Protein AF-A0A1F7BKK5-F1 (afdb_monomer_lite)

Foldseek 3Di:
DVVVVVVVVVVVVLLVVCCVPPPVNVVLVVVLVVLVVLVVVFPDDPVLVVLLCCLSVVLNVLVSVLVVLVVVLVVVVPPPPPPDPPVSVVVSVVSNVVSVVSSVVSVVSSVVSSCVRVVVRVVVD

Secondary structure (DSSP, 8-state):
-HHHHHHHHHHHHHHHHHHHH-HHHHHHHHHHHHHHHHHHTS---HHHHHHHHHHHHHHHHHHHHHHHHHHHHHHHHTS---TT-HHHHHHHHHHHHHHHHHHHHHHHHHHHHHHHHHHHHHH--

Radius of gyration: 18.72 Å; chains: 1; bounding box: 49×22×57 Å

Structure (mmCIF, N/CA/C/O backbone):
data_AF-A0A1F7BKK5-F1
#
_entry.id   AF-A0A1F7BKK5-F1
#
loop_
_atom_site.group_PDB
_atom_site.id
_atom_site.type_symbol
_atom_site.label_atom_id
_atom_site.label_alt_id
_atom_site.label_comp_id
_atom_site.label_asym_id
_atom_site.label_entity_id
_atom_site.label_seq_id
_atom_site.pdbx_PDB_ins_code
_atom_site.Cartn_x
_atom_site.Cartn_y
_atom_site.Cartn_z
_atom_site.occupancy
_atom_site.B_iso_or_equiv
_atom_site.auth_seq_id
_atom_site.auth_comp_id
_atom_site.auth_asym_id
_atom_site.auth_atom_id
_atom_site.pdbx_PDB_model_num
ATOM 1 N N . MET A 1 1 ? -22.029 6.440 -18.203 1.00 63.31 1 MET A N 1
ATOM 2 C CA . MET A 1 1 ? -22.122 5.371 -17.182 1.00 63.31 1 MET A CA 1
ATOM 3 C C . MET A 1 1 ? -21.358 4.103 -17.590 1.00 63.31 1 MET A C 1
ATOM 5 O O . MET A 1 1 ? -20.448 3.721 -16.869 1.00 63.31 1 MET A O 1
ATOM 9 N N . VAL A 1 2 ? -21.606 3.527 -18.778 1.00 75.62 2 VAL A N 1
ATOM 10 C CA . VAL A 1 2 ? -20.927 2.302 -19.281 1.00 75.62 2 VAL A CA 1
ATOM 11 C C . VAL A 1 2 ? -19.387 2.379 -19.265 1.00 75.62 2 VAL A C 1
ATOM 13 O O . VAL A 1 2 ? -18.722 1.435 -18.852 1.00 75.62 2 VAL A O 1
ATOM 16 N N . ARG A 1 3 ? -18.799 3.523 -19.645 1.00 77.44 3 ARG A N 1
ATOM 17 C CA . ARG A 1 3 ? -17.335 3.724 -19.661 1.00 77.44 3 ARG A CA 1
ATOM 18 C C . ARG A 1 3 ? -16.687 3.682 -18.266 1.00 77.44 3 ARG A C 1
ATOM 20 O O . ARG A 1 3 ? -15.586 3.164 -18.149 1.00 77.44 3 ARG A O 1
ATOM 27 N N . ILE A 1 4 ? -17.377 4.181 -17.235 1.00 82.19 4 ILE A N 1
ATOM 28 C CA . ILE A 1 4 ? -16.883 4.197 -15.844 1.00 82.19 4 ILE A CA 1
ATOM 29 C C . ILE A 1 4 ? -16.895 2.780 -15.267 1.00 82.19 4 ILE A C 1
ATOM 31 O O . ILE A 1 4 ? -15.915 2.341 -14.676 1.00 82.19 4 ILE A O 1
ATOM 35 N N . LEU A 1 5 ? -17.979 2.033 -15.497 1.00 82.38 5 LEU A N 1
ATOM 36 C CA . LEU A 1 5 ? -18.078 0.637 -15.067 1.00 82.38 5 LEU A CA 1
ATOM 37 C C . LEU A 1 5 ? -16.988 -0.226 -15.717 1.00 82.38 5 LEU A C 1
ATOM 39 O O . LEU A 1 5 ? -16.372 -1.051 -15.049 1.00 82.38 5 LEU A O 1
ATOM 43 N N . LYS A 1 6 ? -16.684 0.024 -16.997 1.00 78.69 6 LYS A N 1
ATOM 44 C CA . LYS A 1 6 ? -15.611 -0.675 -17.712 1.00 78.69 6 LYS A CA 1
ATOM 45 C C . LYS A 1 6 ? -14.219 -0.344 -17.156 1.00 78.69 6 LYS A C 1
ATOM 47 O O . LYS A 1 6 ? -13.423 -1.254 -16.959 1.00 78.69 6 LYS A O 1
ATOM 52 N N . SER A 1 7 ? -13.928 0.927 -16.853 1.00 78.06 7 SER A N 1
ATOM 53 C CA . SER A 1 7 ? -12.648 1.306 -16.232 1.00 78.06 7 SER A CA 1
ATOM 54 C C . SER A 1 7 ? -12.491 0.766 -14.810 1.00 78.06 7 SER A C 1
ATOM 56 O O . SER A 1 7 ? -11.387 0.392 -14.429 1.00 78.06 7 SER A O 1
ATOM 58 N N . LEU A 1 8 ? -13.583 0.683 -14.042 1.00 84.44 8 LEU A N 1
ATOM 59 C CA . LEU A 1 8 ? -13.577 0.049 -12.721 1.00 84.44 8 LEU A CA 1
ATOM 60 C C . LEU A 1 8 ? -13.294 -1.453 -12.820 1.00 84.44 8 LEU A C 1
ATOM 62 O O . LEU A 1 8 ? -12.494 -1.962 -12.042 1.00 84.44 8 LEU A O 1
ATOM 66 N N . GLY A 1 9 ? -13.882 -2.141 -13.805 1.00 85.56 9 GLY A N 1
ATOM 67 C CA . GLY A 1 9 ? -13.581 -3.548 -14.085 1.00 85.56 9 GLY A CA 1
ATOM 68 C C . GLY A 1 9 ? -12.088 -3.782 -14.325 1.00 85.56 9 GLY A C 1
ATOM 69 O O . GLY A 1 9 ? -11.484 -4.606 -13.646 1.00 85.56 9 GLY A O 1
ATOM 70 N N . PHE A 1 10 ? -11.465 -2.982 -15.198 1.00 84.44 10 PHE A N 1
ATOM 71 C CA . PHE A 1 10 ? -10.023 -3.078 -15.456 1.00 84.44 10 PHE A CA 1
ATOM 72 C C . PHE A 1 10 ? -9.163 -2.790 -14.218 1.00 84.44 10 PHE A C 1
ATOM 74 O O . PHE A 1 10 ? -8.167 -3.473 -13.988 1.00 84.44 10 PHE A O 1
ATOM 81 N N . ALA A 1 11 ? -9.541 -1.805 -13.399 1.00 84.44 11 ALA A N 1
ATOM 82 C CA . ALA A 1 11 ? -8.820 -1.498 -12.165 1.00 84.44 11 ALA A CA 1
ATOM 83 C C . ALA A 1 11 ? -8.909 -2.647 -11.143 1.00 84.44 11 ALA A C 1
ATOM 85 O O . ALA A 1 11 ? -7.907 -2.998 -10.522 1.00 84.44 11 ALA A O 1
ATOM 86 N N . LEU A 1 12 ? -10.087 -3.265 -10.999 1.00 86.56 12 LEU A N 1
ATOM 87 C CA . LEU A 1 12 ? -10.295 -4.414 -10.114 1.00 86.56 12 LEU A CA 1
ATOM 88 C C . LEU A 1 12 ? -9.535 -5.652 -10.594 1.00 86.56 12 LEU A C 1
ATOM 90 O O . LEU A 1 12 ? -8.905 -6.331 -9.786 1.00 86.56 12 LEU A O 1
ATOM 94 N N . GLU A 1 13 ? -9.546 -5.930 -11.898 1.00 89.06 13 GLU A N 1
ATOM 95 C CA . GLU A 1 13 ? -8.734 -7.000 -12.484 1.00 89.06 13 GLU A CA 1
ATOM 96 C C . GLU A 1 13 ? -7.241 -6.773 -12.220 1.00 89.06 13 GLU A C 1
ATOM 98 O O . GLU A 1 13 ? -6.548 -7.699 -11.795 1.00 89.06 13 GLU A O 1
ATOM 103 N N . GLY A 1 14 ? -6.758 -5.537 -12.391 1.00 86.19 14 GLY A N 1
ATOM 104 C CA . GLY A 1 14 ? -5.382 -5.152 -12.080 1.00 86.19 14 GLY A CA 1
ATOM 105 C C . GLY A 1 14 ? -5.021 -5.358 -10.606 1.00 86.19 14 GLY A C 1
ATOM 106 O O . GLY A 1 14 ? -3.982 -5.950 -10.306 1.00 86.19 14 GLY A O 1
ATOM 107 N N . LEU A 1 15 ? -5.898 -4.944 -9.687 1.00 88.19 15 LEU A N 1
ATOM 108 C CA . LEU A 1 15 ? -5.715 -5.140 -8.246 1.00 88.19 15 LEU A CA 1
ATOM 109 C C . LEU A 1 15 ? -5.660 -6.629 -7.884 1.00 88.19 15 LEU A C 1
ATOM 111 O O . LEU A 1 15 ? -4.729 -7.071 -7.214 1.00 88.19 15 LEU A O 1
ATOM 115 N N . LEU A 1 16 ? -6.624 -7.421 -8.359 1.00 88.25 16 LEU A N 1
ATOM 116 C CA . LEU A 1 16 ? -6.671 -8.863 -8.105 1.00 88.25 16 LEU A CA 1
ATOM 117 C C . LEU A 1 16 ? -5.453 -9.581 -8.690 1.00 88.25 16 LEU A C 1
ATOM 119 O O . LEU A 1 16 ? -4.930 -10.511 -8.076 1.00 88.25 16 LEU A O 1
ATOM 123 N N . HIS A 1 17 ? -4.989 -9.161 -9.867 1.00 88.44 17 HIS A N 1
ATOM 124 C CA . HIS A 1 17 ? -3.782 -9.698 -10.481 1.00 88.44 17 HIS A CA 1
ATOM 125 C C . HIS A 1 17 ? -2.535 -9.401 -9.642 1.00 88.44 17 HIS A C 1
ATOM 127 O O . HIS A 1 17 ? -1.742 -10.310 -9.395 1.00 88.44 17 HIS A O 1
ATOM 133 N N . ALA A 1 18 ? -2.378 -8.159 -9.176 1.00 88.00 18 ALA A N 1
ATOM 134 C CA . ALA A 1 18 ? -1.265 -7.768 -8.319 1.00 88.00 18 ALA A CA 1
ATOM 135 C C . ALA A 1 18 ? -1.288 -8.531 -6.988 1.00 88.00 18 ALA A C 1
ATOM 137 O O . ALA A 1 18 ? -0.287 -9.141 -6.629 1.00 88.00 18 ALA A O 1
ATOM 138 N N . ILE A 1 19 ? -2.443 -8.615 -6.318 1.00 87.50 19 ILE A N 1
ATOM 139 C CA . ILE A 1 19 ? -2.585 -9.390 -5.075 1.00 87.50 19 ILE A CA 1
ATOM 140 C C . ILE A 1 19 ? -2.234 -10.864 -5.311 1.00 87.50 19 ILE A C 1
ATOM 142 O O . ILE A 1 19 ? -1.613 -11.489 -4.468 1.00 87.50 19 ILE A O 1
ATOM 146 N N . LYS A 1 20 ? -2.571 -11.465 -6.454 1.00 88.00 20 LYS A N 1
ATOM 147 C CA . LYS A 1 20 ? -2.240 -12.879 -6.712 1.00 88.00 20 LYS A CA 1
ATOM 148 C C . LYS A 1 20 ? -0.760 -13.142 -6.994 1.00 88.00 20 LYS A C 1
ATOM 150 O O . LYS A 1 20 ? -0.333 -14.284 -6.845 1.00 88.00 20 LYS A O 1
ATOM 155 N N . ARG A 1 21 ? 0.009 -12.136 -7.413 1.00 89.19 21 ARG A N 1
ATOM 156 C CA . ARG A 1 21 ? 1.414 -12.308 -7.818 1.00 89.19 21 ARG A CA 1
ATOM 157 C C . ARG A 1 21 ? 2.419 -11.761 -6.816 1.00 89.19 21 ARG A C 1
ATOM 159 O O . ARG A 1 21 ? 3.476 -12.359 -6.656 1.00 89.19 21 ARG A O 1
ATOM 166 N N . GLU A 1 22 ? 2.087 -10.671 -6.138 1.00 92.50 22 GLU A N 1
ATOM 167 C CA . GLU A 1 22 ? 3.037 -9.946 -5.302 1.00 92.50 22 GLU A CA 1
ATOM 168 C C . GLU A 1 22 ? 2.951 -10.401 -3.847 1.00 92.50 22 GLU A C 1
ATOM 170 O O . GLU A 1 22 ? 1.984 -10.118 -3.135 1.00 92.50 22 GLU A O 1
ATOM 175 N N . ARG A 1 23 ? 3.989 -11.107 -3.385 1.00 89.31 23 ARG A N 1
ATOM 176 C CA . ARG A 1 23 ? 4.045 -11.683 -2.031 1.00 89.31 23 ARG A CA 1
ATOM 177 C C . ARG A 1 23 ? 3.893 -10.625 -0.935 1.00 89.31 23 ARG A C 1
ATOM 179 O O . ARG A 1 23 ? 3.196 -10.868 0.047 1.00 89.31 23 ARG A O 1
ATOM 186 N N . ASN A 1 24 ? 4.527 -9.466 -1.090 1.00 89.88 24 ASN A N 1
ATOM 187 C CA . ASN A 1 24 ? 4.439 -8.376 -0.117 1.00 89.88 24 ASN A CA 1
ATOM 188 C C . ASN A 1 24 ? 2.998 -7.864 0.016 1.00 89.88 24 ASN A C 1
ATOM 190 O O . ASN A 1 24 ? 2.484 -7.735 1.128 1.00 89.88 24 ASN A O 1
ATOM 194 N N . LEU A 1 25 ? 2.312 -7.674 -1.116 1.00 92.75 25 LEU A N 1
ATOM 195 C CA . LEU A 1 25 ? 0.918 -7.242 -1.142 1.00 92.75 25 LEU A CA 1
ATOM 196 C C . LEU A 1 25 ? -0.025 -8.299 -0.543 1.00 92.75 25 LEU A C 1
ATOM 198 O O . LEU A 1 25 ? -0.963 -7.940 0.168 1.00 92.75 25 LEU A O 1
ATOM 202 N N . GLN A 1 26 ? 0.235 -9.593 -0.766 1.00 94.12 26 GLN A N 1
ATOM 203 C CA . GLN A 1 26 ? -0.504 -10.696 -0.129 1.00 94.12 26 GLN A CA 1
ATOM 204 C C . GLN A 1 26 ? -0.372 -10.670 1.388 1.00 94.12 26 GLN A C 1
ATOM 206 O O . GLN A 1 26 ? -1.380 -10.669 2.094 1.00 94.12 26 GLN A O 1
ATOM 211 N N . LEU A 1 27 ? 0.869 -10.646 1.881 1.00 94.56 27 LEU A N 1
ATOM 212 C CA . LEU A 1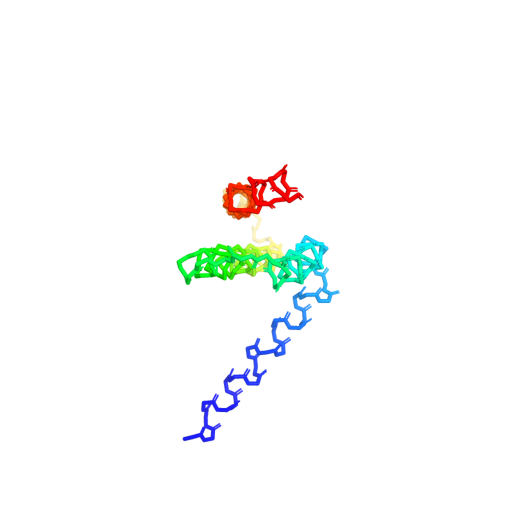 27 ? 1.160 -10.663 3.312 1.00 94.56 27 LEU A CA 1
ATOM 213 C C . LEU A 1 27 ? 0.525 -9.462 4.006 1.00 94.56 27 LEU A C 1
ATOM 215 O O . LEU A 1 27 ? -0.139 -9.628 5.030 1.00 94.56 27 LEU A O 1
ATOM 219 N N . PHE A 1 28 ? 0.663 -8.273 3.415 1.00 95.44 28 PHE A N 1
ATOM 220 C CA . PHE A 1 28 ? 0.032 -7.085 3.961 1.00 95.44 28 PHE A CA 1
ATOM 221 C C . PHE A 1 28 ? -1.488 -7.178 3.923 1.00 95.44 28 PHE A C 1
ATOM 223 O O . PHE A 1 28 ? -2.121 -6.899 4.928 1.00 95.44 28 PHE A O 1
ATOM 230 N N . THR A 1 29 ? -2.091 -7.605 2.810 1.00 95.25 29 THR A N 1
ATOM 231 C CA . THR A 1 29 ? -3.556 -7.695 2.689 1.00 95.25 29 THR A CA 1
ATOM 232 C C . THR A 1 29 ? -4.140 -8.656 3.725 1.00 95.25 29 THR A C 1
ATOM 234 O O . THR A 1 29 ? -5.128 -8.323 4.375 1.00 95.25 29 THR A O 1
ATOM 237 N N . VAL A 1 30 ? -3.519 -9.821 3.937 1.00 96.44 30 VAL A N 1
ATOM 238 C CA . VAL A 1 30 ? -3.948 -10.780 4.969 1.00 96.44 30 VAL A CA 1
ATOM 239 C C . VAL A 1 30 ? -3.829 -10.169 6.368 1.00 96.44 30 VAL A C 1
ATOM 241 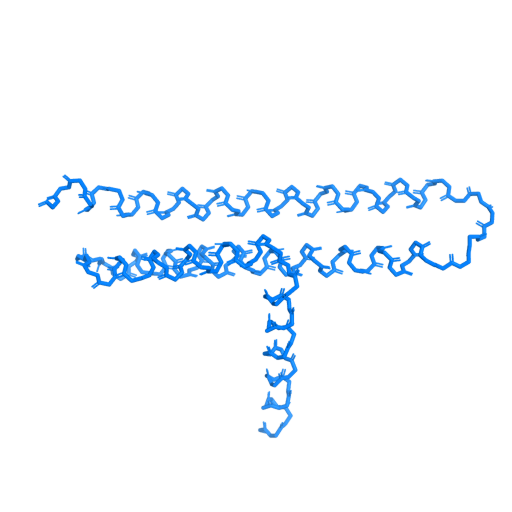O O . VAL A 1 30 ? -4.789 -10.215 7.139 1.00 96.44 30 VAL A O 1
ATOM 244 N N . GLY A 1 31 ? -2.685 -9.556 6.689 1.00 96.44 31 GLY A N 1
ATOM 245 C CA . GLY A 1 31 ? -2.480 -8.894 7.980 1.00 96.44 31 GLY A CA 1
ATOM 246 C C . GLY A 1 31 ? -3.439 -7.722 8.203 1.00 96.44 31 GLY A C 1
ATOM 247 O O . GLY A 1 31 ? -3.998 -7.566 9.284 1.00 96.44 31 GLY A O 1
ATOM 248 N N . TYR A 1 32 ? -3.694 -6.940 7.160 1.00 97.19 32 TYR A N 1
ATOM 249 C CA . TYR A 1 32 ? -4.587 -5.792 7.187 1.00 97.19 32 TYR A CA 1
ATOM 250 C C . TYR A 1 32 ? -6.050 -6.205 7.382 1.00 97.19 32 TYR A C 1
ATOM 252 O O . TYR A 1 32 ? -6.758 -5.598 8.181 1.00 97.19 32 TYR A O 1
ATOM 260 N N . VAL A 1 33 ? -6.499 -7.288 6.739 1.00 97.44 33 VAL A N 1
ATOM 261 C CA . VAL A 1 33 ? -7.826 -7.868 7.002 1.00 97.44 33 VAL A CA 1
ATOM 262 C C . VAL A 1 33 ? -7.939 -8.333 8.455 1.00 97.44 33 VAL A C 1
ATOM 264 O O . VAL A 1 33 ? -8.939 -8.036 9.105 1.00 97.44 33 VAL A O 1
ATOM 267 N N . ALA A 1 34 ? -6.915 -8.997 9.001 1.00 97.38 34 ALA A N 1
ATOM 268 C CA . ALA A 1 34 ? -6.907 -9.387 10.412 1.00 97.38 34 ALA A CA 1
ATOM 269 C C . ALA A 1 34 ? -6.991 -8.166 11.346 1.00 97.38 34 ALA A C 1
ATOM 271 O O . ALA A 1 34 ? -7.767 -8.171 12.301 1.00 97.38 34 ALA A O 1
ATOM 272 N N . VAL A 1 35 ? -6.260 -7.092 11.031 1.00 97.19 35 VAL A N 1
ATOM 273 C CA . VAL A 1 35 ? -6.333 -5.809 11.741 1.00 97.19 35 VAL A CA 1
ATOM 274 C C . VAL A 1 35 ? -7.748 -5.227 11.715 1.00 97.19 35 VAL A C 1
ATOM 276 O O . VAL A 1 35 ? -8.246 -4.827 12.764 1.00 97.19 35 VAL A O 1
ATOM 279 N N . LEU A 1 36 ? -8.425 -5.217 10.563 1.00 97.81 36 LEU A N 1
ATOM 280 C CA . LEU A 1 36 ? -9.799 -4.714 10.450 1.00 97.81 36 LEU A CA 1
ATOM 281 C C . LEU A 1 36 ? -10.795 -5.542 11.276 1.00 97.81 36 LEU A C 1
ATOM 283 O O . LEU A 1 36 ? -11.692 -4.976 11.900 1.00 97.81 36 LEU A O 1
ATOM 287 N N . LEU A 1 37 ? -10.623 -6.866 11.323 1.00 97.56 37 LEU A N 1
ATOM 288 C CA . LEU A 1 37 ? -11.447 -7.744 12.158 1.00 97.56 37 LEU A CA 1
ATOM 289 C C . LEU A 1 37 ? -11.242 -7.459 13.652 1.00 97.56 37 LEU A C 1
ATOM 291 O O . LEU A 1 37 ? -12.216 -7.357 14.392 1.00 97.56 37 LEU A O 1
ATOM 295 N N . ILE A 1 38 ? -9.993 -7.272 14.091 1.00 95.75 38 ILE A N 1
ATOM 296 C CA . ILE A 1 38 ? -9.673 -6.907 15.480 1.00 95.75 38 ILE A CA 1
ATOM 297 C C . ILE A 1 38 ? -10.233 -5.519 15.818 1.00 95.75 38 ILE A C 1
ATOM 299 O O . ILE A 1 38 ? -10.857 -5.342 16.864 1.00 95.75 38 ILE A O 1
ATOM 303 N N . ALA A 1 39 ? -10.052 -4.546 14.923 1.00 96.06 39 ALA A N 1
ATOM 304 C CA . ALA A 1 39 ? -10.566 -3.186 15.052 1.00 96.06 39 ALA A CA 1
ATOM 305 C C . ALA A 1 39 ? -12.091 -3.163 15.239 1.00 96.06 39 ALA A C 1
ATOM 307 O O . ALA A 1 39 ? -12.591 -2.436 16.093 1.00 96.06 39 ALA A O 1
ATOM 308 N N . ALA A 1 40 ? -12.824 -4.018 14.517 1.00 95.75 40 ALA A N 1
ATOM 309 C CA . ALA A 1 40 ? -14.278 -4.145 14.636 1.00 95.75 40 ALA A CA 1
ATOM 310 C C . ALA A 1 40 ? -14.745 -4.640 16.018 1.00 95.75 40 ALA A C 1
ATOM 312 O O . ALA A 1 40 ? -15.890 -4.410 16.399 1.00 95.75 40 ALA A O 1
ATOM 313 N N . MET A 1 41 ? -13.869 -5.298 16.783 1.00 95.38 41 MET A N 1
ATOM 314 C CA . MET A 1 41 ? -14.155 -5.763 18.143 1.00 95.38 41 MET A CA 1
ATOM 315 C C . MET A 1 41 ? -13.790 -4.732 19.223 1.00 95.38 41 MET A C 1
ATOM 317 O O . MET A 1 41 ? -13.978 -5.008 20.412 1.00 95.38 41 MET A O 1
ATOM 321 N N . LEU A 1 42 ? -13.208 -3.586 18.857 1.00 94.31 42 LEU A N 1
ATOM 322 C CA . LEU A 1 42 ? -12.737 -2.554 19.781 1.00 94.31 42 LEU A CA 1
ATOM 323 C C . LEU A 1 42 ? -13.619 -1.299 19.709 1.00 94.31 42 LEU A C 1
ATOM 325 O O . LEU A 1 42 ? -14.153 -0.980 18.647 1.00 94.31 42 LEU A O 1
ATOM 329 N N . PRO A 1 43 ? -13.756 -0.548 20.818 1.00 94.75 43 PRO A N 1
ATOM 330 C CA . PRO A 1 43 ? -14.440 0.739 20.809 1.00 94.75 43 PRO A CA 1
ATOM 331 C C . PRO A 1 43 ? -13.541 1.792 20.142 1.00 94.75 43 PRO A C 1
ATOM 333 O O . PRO A 1 43 ? -12.788 2.506 20.811 1.00 94.75 43 PRO A O 1
ATOM 336 N N . LEU A 1 44 ? -13.562 1.833 18.809 1.00 96.44 44 LEU A N 1
ATOM 337 C CA . LEU A 1 44 ? -12.842 2.822 18.009 1.00 96.44 44 LEU A CA 1
ATOM 338 C C . LEU A 1 44 ? -13.708 4.051 17.727 1.00 96.44 44 LEU A C 1
ATOM 340 O O . LEU A 1 44 ? -14.881 3.935 17.371 1.00 96.44 44 LEU A O 1
ATOM 344 N N . GLU A 1 45 ? -13.101 5.226 17.825 1.00 97.38 45 GLU A N 1
ATOM 345 C CA . GLU A 1 45 ? -13.669 6.476 17.340 1.00 97.38 45 GLU A CA 1
ATOM 346 C C . GLU A 1 45 ? -13.587 6.553 15.809 1.00 97.38 45 GLU A C 1
ATOM 348 O O . GLU A 1 45 ? -12.805 5.862 15.150 1.00 97.38 45 GLU A O 1
ATOM 353 N N . LEU A 1 46 ? -14.394 7.430 15.208 1.00 97.62 46 LEU A N 1
ATOM 354 C CA . LEU A 1 46 ? -14.466 7.556 13.751 1.00 97.62 46 LEU A CA 1
ATOM 355 C C . LEU A 1 46 ? -13.110 7.917 13.118 1.00 97.62 46 LEU A C 1
ATOM 357 O O . LEU A 1 46 ? -12.770 7.401 12.055 1.00 97.62 46 LEU A O 1
ATOM 361 N N . TRP A 1 47 ? -12.321 8.781 13.762 1.00 97.69 47 TRP A N 1
ATOM 362 C CA . TRP A 1 47 ? -11.014 9.182 13.232 1.00 97.69 47 TRP A CA 1
ATOM 363 C C . TRP A 1 47 ? -9.996 8.034 13.259 1.00 97.69 47 TRP A C 1
ATOM 365 O O . TRP A 1 47 ? -9.133 7.974 12.385 1.00 97.69 47 TRP A O 1
ATOM 375 N N . GLU A 1 48 ? -10.126 7.093 14.197 1.00 97.94 48 GLU A N 1
ATOM 376 C CA . GLU A 1 48 ? -9.276 5.901 14.288 1.00 97.94 48 GLU A CA 1
ATOM 377 C C . GLU A 1 48 ? -9.555 4.954 13.119 1.00 97.94 48 GLU A C 1
ATOM 379 O O . GLU A 1 48 ? -8.629 4.480 12.460 1.00 97.94 48 GLU A O 1
ATOM 384 N N . TRP A 1 49 ? -10.834 4.758 12.784 1.00 98.06 49 TRP A N 1
ATOM 385 C CA . TRP A 1 49 ? -11.233 4.030 11.579 1.00 98.06 49 TRP A CA 1
ATOM 386 C C . TRP A 1 49 ? -10.693 4.677 10.308 1.00 98.06 49 TRP A C 1
ATOM 388 O O . TRP A 1 49 ? -10.121 3.990 9.463 1.00 98.06 49 TRP A O 1
ATOM 398 N N . ILE A 1 50 ? -10.843 5.997 10.178 1.00 98.31 50 ILE A N 1
ATOM 399 C CA . ILE A 1 50 ? -10.328 6.742 9.025 1.00 98.31 50 ILE A CA 1
ATOM 400 C C . ILE A 1 50 ? -8.810 6.567 8.919 1.00 98.31 50 ILE A C 1
ATOM 402 O O . ILE A 1 50 ? -8.310 6.286 7.833 1.00 98.31 50 ILE A O 1
ATOM 406 N N . ALA A 1 51 ? -8.076 6.670 10.028 1.00 98.19 51 ALA A N 1
ATOM 407 C CA . ALA A 1 51 ? -6.627 6.510 10.041 1.00 98.19 51 ALA A CA 1
ATOM 408 C C . ALA A 1 51 ? -6.183 5.094 9.631 1.00 98.19 51 ALA A C 1
ATOM 410 O O . ALA A 1 51 ? -5.262 4.960 8.823 1.00 98.19 51 ALA A O 1
ATOM 411 N N . ILE A 1 52 ? -6.856 4.038 10.108 1.00 98.06 52 ILE A N 1
ATOM 412 C CA . ILE A 1 52 ? -6.590 2.651 9.684 1.00 98.06 52 ILE A CA 1
ATOM 413 C C . ILE A 1 52 ? -6.862 2.489 8.182 1.00 98.06 52 ILE A C 1
ATOM 415 O O . ILE A 1 52 ? -6.009 1.980 7.455 1.00 98.06 52 ILE A O 1
ATOM 419 N N . LEU A 1 53 ? -8.015 2.973 7.707 1.00 98.00 53 LEU A N 1
ATOM 420 C CA . LEU A 1 53 ? -8.425 2.852 6.307 1.00 98.00 53 LEU A CA 1
ATOM 421 C C . LEU A 1 53 ? -7.491 3.594 5.350 1.00 98.00 53 LEU A C 1
ATOM 423 O O . LEU A 1 53 ? -7.074 3.040 4.332 1.00 98.00 53 LEU A O 1
ATOM 427 N N . VAL A 1 54 ? -7.146 4.837 5.683 1.00 98.19 54 VAL A N 1
ATOM 428 C CA . VAL A 1 54 ? -6.268 5.677 4.865 1.00 98.19 54 VAL A CA 1
ATOM 429 C C . VAL A 1 54 ? -4.848 5.129 4.864 1.00 98.19 54 VAL A C 1
ATOM 431 O O . VAL A 1 54 ? -4.255 5.028 3.796 1.00 98.19 54 VAL A O 1
ATOM 434 N N . SER A 1 55 ? -4.304 4.736 6.019 1.00 97.88 55 SER A N 1
ATOM 435 C CA . SER A 1 55 ? -2.932 4.216 6.093 1.00 97.88 55 SER A CA 1
ATOM 436 C C . SER A 1 55 ? -2.771 2.887 5.346 1.00 97.88 55 SER A C 1
ATOM 438 O O . SER A 1 55 ? -1.847 2.746 4.544 1.00 97.88 55 SER A O 1
ATOM 440 N N . GLY A 1 56 ? -3.703 1.944 5.521 1.00 97.50 56 GLY A N 1
ATOM 441 C CA . GLY A 1 56 ? -3.692 0.675 4.794 1.00 97.50 56 GLY A CA 1
ATOM 442 C C . GLY A 1 56 ? -3.932 0.844 3.293 1.00 97.50 56 GLY A C 1
ATOM 443 O O . 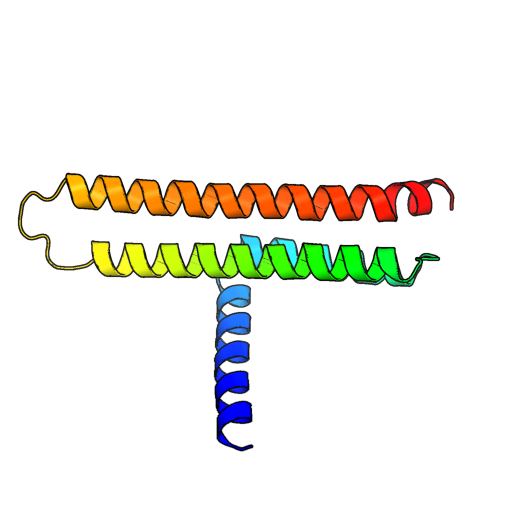GLY A 1 56 ? -3.213 0.264 2.478 1.00 97.50 56 GLY A O 1
ATOM 444 N N . GLY A 1 57 ? -4.902 1.681 2.911 1.00 96.25 57 GLY A N 1
ATOM 445 C CA . GLY A 1 57 ? -5.184 1.999 1.510 1.00 96.25 57 GLY A CA 1
ATOM 446 C C . GLY A 1 57 ? -4.014 2.695 0.810 1.00 96.25 57 GLY A C 1
ATOM 447 O O . GLY A 1 57 ? -3.661 2.324 -0.310 1.00 96.25 57 GLY A O 1
ATOM 448 N N . ALA A 1 58 ? -3.376 3.658 1.479 1.00 97.12 58 ALA A N 1
ATOM 449 C CA . ALA A 1 58 ? -2.210 4.361 0.957 1.00 97.12 58 ALA A CA 1
ATOM 450 C C . ALA A 1 58 ? -1.023 3.415 0.759 1.00 97.12 58 ALA A C 1
ATOM 452 O O . ALA A 1 58 ? -0.413 3.441 -0.307 1.00 97.12 58 ALA A O 1
ATOM 453 N N . PHE A 1 59 ? -0.723 2.539 1.725 1.00 97.25 59 PHE A N 1
ATOM 454 C CA . PHE A 1 59 ? 0.352 1.563 1.551 1.00 97.25 59 PHE A CA 1
ATOM 455 C C . PHE A 1 59 ? 0.080 0.605 0.383 1.00 97.25 59 PHE A C 1
ATOM 457 O O . PHE A 1 59 ? 0.961 0.410 -0.449 1.00 97.25 59 PHE A O 1
ATOM 464 N N . MET A 1 60 ? -1.142 0.074 0.251 1.00 95.69 60 MET A N 1
ATOM 465 C CA . MET A 1 60 ? -1.491 -0.768 -0.902 1.00 95.69 60 MET A CA 1
ATOM 466 C C . MET A 1 60 ? -1.303 -0.029 -2.233 1.00 95.69 60 MET A C 1
ATOM 468 O O . MET A 1 60 ? -0.813 -0.619 -3.192 1.00 95.69 60 MET A O 1
ATOM 472 N N . ALA A 1 61 ? -1.645 1.261 -2.303 1.00 95.88 61 ALA A N 1
ATOM 473 C CA . ALA A 1 61 ? -1.394 2.068 -3.495 1.00 95.88 61 ALA A CA 1
ATOM 474 C C . ALA A 1 61 ? 0.110 2.224 -3.783 1.00 95.88 61 ALA A C 1
ATOM 476 O O . ALA A 1 61 ? 0.523 2.066 -4.930 1.00 95.88 61 ALA A O 1
ATOM 477 N N . VAL A 1 62 ? 0.930 2.487 -2.760 1.00 96.38 62 VAL A N 1
ATOM 478 C CA . VAL A 1 62 ? 2.394 2.573 -2.898 1.00 96.38 62 VAL A CA 1
ATOM 479 C C . VAL A 1 62 ? 2.982 1.247 -3.381 1.00 96.38 62 VAL A C 1
ATOM 481 O O . VAL A 1 62 ? 3.797 1.252 -4.299 1.00 96.38 62 VAL A O 1
ATOM 484 N N . GLU A 1 63 ? 2.537 0.116 -2.835 1.00 95.56 63 GLU A N 1
ATOM 485 C CA . GLU A 1 63 ? 2.995 -1.211 -3.258 1.00 95.56 63 GLU A CA 1
ATOM 486 C C . GLU A 1 63 ? 2.616 -1.495 -4.722 1.00 95.56 63 GLU A C 1
ATOM 488 O O . GLU A 1 63 ? 3.447 -1.951 -5.503 1.00 95.56 63 GLU A O 1
ATOM 493 N N . LEU A 1 64 ? 1.395 -1.139 -5.143 1.00 94.94 64 LEU A N 1
ATOM 494 C CA . LEU A 1 64 ? 0.974 -1.247 -6.546 1.00 94.94 64 LEU A CA 1
ATOM 495 C C . LEU A 1 64 ? 1.821 -0.371 -7.477 1.00 94.94 64 LEU A C 1
ATOM 497 O O . LEU A 1 64 ? 2.151 -0.802 -8.584 1.00 94.94 64 LEU A O 1
ATOM 501 N N . PHE A 1 65 ? 2.186 0.841 -7.045 1.00 95.31 65 PHE A N 1
ATOM 502 C CA . PHE A 1 65 ? 3.106 1.697 -7.794 1.00 95.31 65 PHE A CA 1
ATOM 503 C C . PHE A 1 65 ? 4.513 1.105 -7.862 1.00 95.31 65 PHE A C 1
ATOM 505 O O . PHE A 1 65 ? 5.110 1.137 -8.938 1.00 95.31 65 PHE A O 1
ATOM 512 N N . ASN A 1 66 ? 5.019 0.527 -6.768 1.00 95.81 66 ASN A N 1
ATOM 513 C CA . ASN A 1 66 ? 6.305 -0.166 -6.763 1.00 95.81 66 ASN A CA 1
ATOM 514 C C . ASN A 1 66 ? 6.314 -1.292 -7.804 1.00 95.81 66 ASN A C 1
ATOM 516 O O . ASN A 1 66 ? 7.151 -1.295 -8.704 1.00 95.81 66 ASN A O 1
ATOM 520 N N . THR A 1 67 ? 5.308 -2.166 -7.783 1.00 94.25 67 THR A N 1
ATOM 521 C CA . THR A 1 67 ? 5.191 -3.252 -8.760 1.00 94.25 67 THR A CA 1
ATOM 522 C C . THR A 1 67 ? 5.027 -2.744 -10.199 1.00 94.25 67 THR A C 1
ATOM 524 O O . THR A 1 67 ? 5.550 -3.336 -11.144 1.00 94.25 67 THR A O 1
ATOM 527 N N . ALA A 1 68 ? 4.286 -1.653 -10.412 1.00 94.12 68 ALA A N 1
ATOM 528 C CA . ALA A 1 68 ? 4.147 -1.060 -11.740 1.00 94.12 68 ALA A CA 1
ATOM 529 C C . ALA A 1 68 ? 5.493 -0.539 -12.275 1.00 94.12 68 ALA A C 1
ATOM 531 O O . ALA A 1 68 ? 5.805 -0.755 -13.448 1.00 94.12 68 ALA A O 1
ATOM 532 N N . LEU A 1 69 ? 6.299 0.101 -11.421 1.00 95.25 69 LEU A N 1
ATOM 533 C CA . LEU A 1 69 ? 7.639 0.584 -11.764 1.00 95.25 69 LEU A CA 1
ATOM 534 C C . LEU A 1 69 ? 8.623 -0.563 -12.006 1.00 95.25 69 LEU A C 1
ATOM 536 O O . LEU A 1 69 ? 9.383 -0.511 -12.973 1.00 95.25 69 LEU A O 1
ATOM 540 N N . GLU A 1 70 ? 8.581 -1.619 -11.195 1.00 93.19 70 GLU A N 1
ATOM 541 C CA . GLU A 1 70 ? 9.366 -2.839 -11.415 1.00 93.19 70 GLU A CA 1
ATOM 542 C C . GLU A 1 70 ? 9.058 -3.448 -12.787 1.00 93.19 70 GLU A C 1
ATOM 544 O O . GLU A 1 70 ? 9.963 -3.629 -13.596 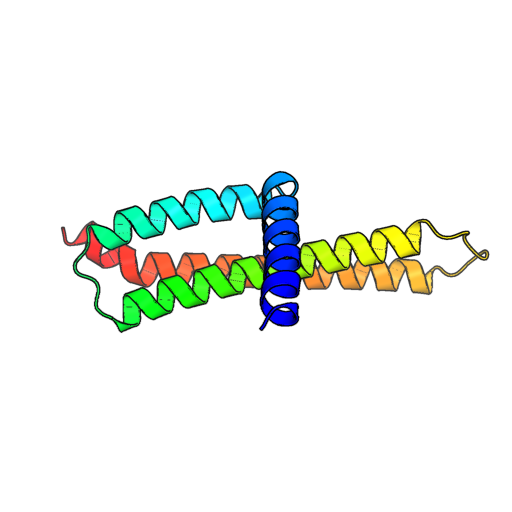1.00 93.19 70 GLU A O 1
ATOM 549 N N . ARG A 1 71 ? 7.776 -3.646 -13.119 1.00 93.12 71 ARG A N 1
ATOM 550 C CA . ARG A 1 71 ? 7.371 -4.191 -14.427 1.00 93.12 71 ARG A CA 1
ATOM 551 C C . ARG A 1 71 ? 7.756 -3.285 -15.592 1.00 93.12 71 ARG A C 1
ATOM 553 O O . ARG A 1 71 ? 8.152 -3.782 -16.642 1.00 93.12 71 ARG A O 1
ATOM 560 N N . LEU A 1 72 ? 7.633 -1.966 -15.427 1.00 93.75 72 LEU A N 1
ATOM 561 C CA . LEU A 1 72 ? 8.043 -1.003 -16.449 1.00 93.75 72 LEU A CA 1
ATOM 562 C C . LEU A 1 72 ? 9.553 -1.076 -16.695 1.00 93.75 72 LEU A C 1
ATOM 564 O O . LEU A 1 72 ? 9.988 -1.128 -17.841 1.00 93.75 72 LEU A O 1
ATOM 568 N N . THR A 1 73 ? 10.347 -1.089 -15.627 1.00 92.69 73 THR A N 1
ATOM 569 C CA . THR A 1 73 ? 11.810 -1.149 -15.728 1.00 92.69 73 THR A CA 1
ATOM 570 C C . THR A 1 73 ? 12.291 -2.496 -16.269 1.00 92.69 73 THR A C 1
ATOM 572 O O . THR A 1 73 ? 13.188 -2.500 -17.105 1.00 92.69 73 THR A O 1
ATOM 575 N N . ASP A 1 74 ? 11.656 -3.613 -15.905 1.00 91.25 74 ASP A N 1
ATOM 576 C CA . ASP A 1 74 ? 11.931 -4.936 -16.490 1.00 91.25 74 ASP A CA 1
ATOM 577 C C . ASP A 1 74 ? 11.608 -4.988 -17.990 1.00 91.25 74 ASP A C 1
ATOM 579 O O . ASP A 1 74 ? 12.371 -5.545 -18.778 1.00 91.25 74 ASP A O 1
ATOM 583 N N . ALA A 1 75 ? 10.496 -4.375 -18.409 1.00 91.31 75 ALA A N 1
ATOM 584 C CA . ALA A 1 75 ? 10.126 -4.306 -19.819 1.00 91.31 75 ALA A CA 1
ATOM 585 C C . ALA A 1 75 ? 11.127 -3.478 -20.641 1.00 91.31 75 ALA A C 1
ATOM 587 O O . ALA A 1 75 ? 11.435 -3.845 -21.774 1.00 91.31 75 ALA A O 1
ATOM 588 N N . VAL A 1 76 ? 11.646 -2.382 -20.076 1.00 88.62 76 VAL A N 1
ATOM 589 C CA . VAL A 1 76 ? 12.691 -1.565 -20.714 1.00 88.62 76 VAL A CA 1
ATOM 590 C C . VAL A 1 76 ? 14.024 -2.316 -20.763 1.00 88.62 76 VAL A C 1
ATOM 592 O O . VAL A 1 76 ? 14.704 -2.262 -21.785 1.00 88.62 76 VAL A O 1
ATOM 595 N N . ASP A 1 77 ? 14.385 -3.043 -19.704 1.00 85.44 77 ASP A N 1
ATOM 596 C CA . ASP A 1 77 ? 15.632 -3.816 -19.641 1.00 85.44 77 ASP A CA 1
ATOM 597 C C . ASP A 1 77 ? 15.676 -4.980 -20.649 1.00 85.44 77 ASP A C 1
ATOM 599 O O . ASP A 1 77 ? 16.741 -5.344 -21.150 1.00 85.44 77 ASP A O 1
ATOM 603 N N . ALA A 1 78 ? 14.508 -5.530 -20.991 1.00 85.88 78 ALA A N 1
ATOM 604 C CA . ALA A 1 78 ? 14.355 -6.599 -21.975 1.00 85.88 78 ALA A CA 1
ATOM 605 C C . ALA A 1 78 ? 14.482 -6.140 -23.445 1.00 85.88 78 ALA A C 1
ATOM 607 O O . ALA A 1 78 ? 14.534 -6.987 -24.341 1.00 85.88 78 ALA A O 1
ATOM 608 N N . LEU A 1 79 ? 14.516 -4.830 -23.723 1.00 84.88 79 LEU A N 1
ATOM 609 C CA . LEU A 1 79 ? 14.688 -4.307 -25.082 1.00 84.88 79 LEU A CA 1
ATOM 610 C C . LEU A 1 79 ? 16.099 -4.605 -25.628 1.00 84.88 79 LEU A C 1
ATOM 612 O O . LEU A 1 79 ? 17.047 -4.760 -24.852 1.00 84.88 79 LEU A O 1
ATOM 616 N N . PRO A 1 80 ? 16.280 -4.669 -26.966 1.00 80.50 80 PRO A N 1
ATOM 617 C CA . PRO A 1 80 ? 17.593 -4.871 -27.568 1.00 80.50 80 PRO A CA 1
ATOM 618 C C . PRO A 1 80 ? 18.587 -3.841 -27.034 1.00 80.50 80 PRO A C 1
ATOM 620 O O . PRO A 1 80 ? 18.379 -2.634 -27.162 1.00 80.50 80 PRO A O 1
ATOM 623 N N . LYS A 1 81 ? 19.666 -4.326 -26.414 1.00 71.31 81 LYS A N 1
ATOM 624 C CA . LYS A 1 81 ? 20.720 -3.470 -25.873 1.00 71.31 81 LYS A CA 1
ATOM 625 C C . LYS A 1 81 ? 21.442 -2.811 -27.044 1.00 71.31 81 LYS A C 1
ATOM 627 O O . LYS A 1 81 ? 22.377 -3.396 -27.587 1.00 71.31 81 LYS A O 1
ATOM 632 N N . GLU A 1 82 ? 21.035 -1.604 -27.436 1.00 63.19 82 GLU A N 1
ATOM 633 C CA . GLU A 1 82 ? 21.941 -0.733 -28.183 1.00 63.19 82 GLU A CA 1
ATOM 634 C C . GLU A 1 82 ? 23.196 -0.573 -27.318 1.00 63.19 82 GLU A C 1
ATOM 636 O O . GLU A 1 82 ? 23.137 -0.152 -26.158 1.00 63.19 82 GLU A O 1
ATOM 641 N N . ALA A 1 83 ? 24.308 -1.091 -27.835 1.00 50.88 83 ALA A N 1
ATOM 642 C CA . ALA A 1 83 ? 25.499 -1.400 -27.067 1.00 50.88 83 ALA A CA 1
ATOM 643 C C . ALA A 1 83 ? 25.972 -0.193 -26.234 1.00 50.88 83 ALA A C 1
ATOM 645 O O . ALA A 1 83 ? 26.349 0.841 -26.775 1.00 50.88 83 ALA A O 1
ATOM 646 N N . GLY A 1 84 ? 25.994 -0.344 -24.904 1.00 55.50 84 GLY A N 1
ATOM 647 C CA . GLY A 1 84 ? 26.803 0.510 -24.027 1.00 55.50 84 GLY A CA 1
ATOM 648 C C . GLY A 1 84 ? 26.086 1.542 -23.152 1.00 55.50 84 GLY A C 1
ATOM 649 O O . GLY A 1 84 ? 26.772 2.358 -22.539 1.00 55.50 84 GLY A O 1
ATOM 650 N N . ASN A 1 85 ? 24.756 1.533 -23.008 1.00 68.44 85 ASN A N 1
ATOM 651 C CA . ASN A 1 85 ? 24.097 2.508 -22.125 1.00 68.44 85 ASN A CA 1
ATOM 652 C C . ASN A 1 85 ? 24.096 2.091 -20.635 1.00 68.44 85 ASN A C 1
ATOM 654 O O . ASN A 1 85 ? 23.049 1.903 -20.014 1.00 68.44 85 ASN A O 1
ATOM 658 N N . THR A 1 86 ? 25.287 1.975 -20.035 1.00 78.06 86 THR A N 1
ATOM 659 C CA . THR A 1 86 ? 25.479 1.727 -18.589 1.00 78.06 86 THR A CA 1
ATOM 660 C C . THR A 1 86 ? 24.717 2.740 -17.729 1.00 78.06 86 THR A C 1
ATOM 662 O O . THR A 1 86 ? 24.211 2.401 -16.659 1.00 78.06 86 THR A O 1
ATOM 665 N N . LYS A 1 87 ? 24.573 3.980 -18.216 1.00 83.62 87 LYS A N 1
ATOM 666 C CA . LYS A 1 87 ? 23.818 5.038 -17.538 1.00 83.62 87 LYS A CA 1
ATOM 667 C C . LYS A 1 87 ? 22.334 4.683 -17.402 1.00 83.62 87 LYS A C 1
ATOM 669 O O . LYS A 1 87 ? 21.781 4.879 -16.326 1.00 83.62 87 LYS A O 1
ATOM 674 N N . LEU A 1 88 ? 21.714 4.105 -18.436 1.00 86.00 88 LEU A N 1
ATOM 675 C CA . LEU A 1 88 ? 20.322 3.648 -18.381 1.00 86.00 88 LEU A CA 1
ATOM 676 C C . LEU A 1 88 ? 20.128 2.536 -17.340 1.00 86.00 88 LEU A C 1
ATOM 678 O O . LEU A 1 88 ? 19.224 2.637 -16.516 1.00 86.00 88 LEU A O 1
ATOM 682 N N . HIS A 1 89 ? 20.997 1.519 -17.325 1.00 85.75 89 HIS A N 1
ATOM 683 C CA . HIS A 1 89 ? 20.943 0.442 -16.321 1.00 85.75 89 HIS A CA 1
ATOM 684 C C . HIS A 1 89 ? 21.051 0.979 -14.887 1.00 85.75 89 HIS A C 1
ATOM 686 O O . HIS A 1 89 ? 20.263 0.597 -14.022 1.00 85.75 89 HIS A O 1
ATOM 692 N N . LEU A 1 90 ? 21.993 1.896 -14.634 1.00 89.81 90 LEU A N 1
ATOM 693 C CA . LEU A 1 90 ? 22.145 2.531 -13.322 1.00 89.81 90 LEU A CA 1
ATOM 694 C C . LEU A 1 90 ? 20.901 3.342 -12.932 1.00 89.81 90 LEU A C 1
ATOM 696 O O . LEU A 1 90 ? 20.462 3.265 -11.787 1.00 89.81 90 LEU A O 1
ATOM 700 N N . SER A 1 91 ? 20.301 4.076 -13.874 1.00 90.31 91 SER A N 1
ATOM 701 C CA . SER A 1 91 ? 19.059 4.818 -13.634 1.00 90.31 91 SER A CA 1
ATOM 702 C C . SER A 1 91 ? 17.864 3.904 -13.348 1.00 90.31 91 SER A C 1
ATOM 704 O O . SER A 1 91 ? 17.087 4.209 -12.448 1.00 90.31 91 SER A O 1
ATOM 706 N N . MET A 1 92 ? 17.724 2.774 -14.051 1.00 91.25 92 MET A N 1
ATOM 707 C CA . MET A 1 92 ? 16.660 1.795 -13.780 1.00 91.25 92 MET A CA 1
ATOM 708 C C . MET A 1 92 ? 16.816 1.163 -12.400 1.00 91.25 92 MET A C 1
ATOM 710 O O . MET A 1 92 ? 15.838 1.052 -11.663 1.00 91.25 92 MET A O 1
ATOM 714 N N . LYS A 1 93 ? 18.049 0.806 -12.021 1.00 92.00 93 LYS A N 1
ATOM 715 C CA . LYS A 1 93 ? 18.339 0.316 -10.673 1.00 92.00 93 LYS A CA 1
ATOM 716 C C . LYS A 1 93 ? 17.957 1.356 -9.617 1.00 92.00 93 LYS A C 1
ATOM 718 O O . LYS A 1 93 ? 17.233 1.029 -8.687 1.00 92.00 93 LYS A O 1
ATOM 723 N N . ALA A 1 94 ? 18.373 2.610 -9.797 1.00 95.00 94 ALA A N 1
ATOM 724 C CA . ALA A 1 94 ? 18.028 3.687 -8.872 1.00 95.00 94 ALA A CA 1
ATOM 725 C C . ALA A 1 94 ? 16.507 3.890 -8.750 1.00 95.00 94 ALA A C 1
ATOM 727 O O . ALA A 1 94 ? 16.010 4.112 -7.651 1.00 95.00 94 ALA A O 1
ATOM 728 N N . ALA A 1 95 ? 15.758 3.778 -9.853 1.00 95.25 95 ALA A N 1
ATOM 729 C CA . ALA A 1 95 ? 14.300 3.869 -9.826 1.00 95.25 95 ALA A CA 1
ATOM 730 C C . ALA A 1 95 ? 13.662 2.742 -8.993 1.00 95.25 95 ALA A C 1
ATOM 732 O O . ALA A 1 95 ? 12.806 3.037 -8.160 1.00 95.25 95 ALA A O 1
ATOM 733 N N . LYS A 1 96 ? 14.116 1.491 -9.168 1.00 93.94 96 LYS A N 1
ATOM 734 C CA . LYS A 1 96 ? 13.672 0.337 -8.364 1.00 93.94 96 LYS A CA 1
ATOM 735 C C . LYS A 1 96 ? 14.020 0.500 -6.883 1.00 93.94 96 LYS A C 1
ATOM 737 O O . LYS A 1 96 ? 13.182 0.266 -6.020 1.00 93.94 96 LYS A O 1
ATOM 742 N N . ASP A 1 97 ? 15.240 0.943 -6.587 1.00 96.62 97 ASP A N 1
ATOM 743 C CA . ASP A 1 97 ? 15.699 1.128 -5.208 1.00 96.62 97 ASP A CA 1
ATOM 744 C C . ASP A 1 97 ? 14.858 2.204 -4.488 1.00 96.62 97 ASP A C 1
ATOM 746 O O . ASP A 1 97 ? 14.443 2.022 -3.343 1.00 96.62 97 ASP A O 1
ATOM 750 N N . VAL A 1 98 ? 14.544 3.313 -5.170 1.00 97.56 98 VAL A N 1
ATOM 751 C CA . VAL A 1 98 ? 13.709 4.394 -4.619 1.00 97.56 98 VAL A CA 1
ATOM 752 C C . VAL A 1 98 ? 12.250 3.963 -4.457 1.00 97.56 98 VAL A C 1
ATOM 754 O O . VAL A 1 98 ? 11.636 4.293 -3.440 1.00 97.56 98 VAL A O 1
ATOM 757 N N . SER A 1 99 ? 11.679 3.224 -5.413 1.00 97.19 99 SER A N 1
ATOM 758 C CA . SER A 1 99 ? 10.297 2.744 -5.296 1.00 97.19 99 SER A CA 1
ATOM 759 C C . SER A 1 99 ? 10.144 1.728 -4.161 1.00 97.19 99 SER A C 1
ATOM 761 O O . SER A 1 99 ? 9.202 1.832 -3.372 1.00 97.19 99 SER A O 1
ATOM 763 N N . ALA A 1 100 ? 11.117 0.828 -3.998 1.00 96.38 100 ALA A N 1
ATOM 764 C CA . ALA A 1 100 ? 11.158 -0.116 -2.886 1.00 96.38 100 ALA A CA 1
ATOM 765 C C . ALA A 1 100 ? 11.309 0.601 -1.532 1.00 96.38 100 ALA A C 1
ATOM 767 O O . ALA A 1 100 ? 10.645 0.241 -0.557 1.00 96.38 100 ALA A O 1
ATOM 768 N N . ALA A 1 101 ? 12.126 1.659 -1.462 1.00 98.00 101 ALA A N 1
ATOM 769 C CA . ALA A 1 101 ? 12.255 2.480 -0.258 1.00 98.00 101 ALA A CA 1
ATOM 770 C C . ALA A 1 101 ? 10.941 3.197 0.105 1.00 98.00 101 ALA A C 1
ATOM 772 O O . ALA A 1 101 ? 10.581 3.267 1.282 1.00 98.00 101 ALA A O 1
ATOM 773 N N . ALA A 1 102 ? 10.195 3.691 -0.890 1.00 97.81 102 ALA A N 1
ATOM 774 C CA . ALA A 1 102 ? 8.882 4.295 -0.670 1.00 97.81 102 ALA A CA 1
ATOM 775 C C . ALA A 1 102 ? 7.872 3.277 -0.113 1.00 97.81 102 ALA A C 1
ATOM 777 O O . ALA A 1 102 ? 7.161 3.588 0.845 1.00 97.81 102 ALA A O 1
ATOM 778 N N . ALA A 1 103 ? 7.849 2.054 -0.655 1.00 96.62 103 ALA A N 1
ATOM 779 C CA . ALA A 1 103 ? 7.030 0.961 -0.134 1.00 96.62 103 ALA A CA 1
ATOM 780 C C . ALA A 1 103 ? 7.398 0.614 1.315 1.00 96.62 103 ALA A C 1
ATOM 782 O O . ALA A 1 103 ? 6.522 0.576 2.178 1.00 96.62 103 ALA A O 1
ATOM 783 N N . LEU A 1 104 ? 8.690 0.468 1.622 1.00 96.62 104 LEU A N 1
ATOM 784 C CA . LEU A 1 104 ? 9.161 0.218 2.986 1.00 96.62 104 LEU A CA 1
ATOM 785 C C . LEU A 1 104 ? 8.696 1.306 3.965 1.00 96.62 104 LEU A C 1
ATOM 787 O O . LEU A 1 104 ? 8.239 0.997 5.067 1.00 96.62 104 LEU A O 1
ATOM 791 N N . MET A 1 105 ? 8.782 2.574 3.560 1.00 98.12 105 MET A N 1
ATOM 792 C CA . MET A 1 105 ? 8.329 3.690 4.387 1.00 98.12 105 MET A CA 1
ATOM 793 C C . MET A 1 105 ? 6.817 3.678 4.593 1.00 98.12 105 MET A C 1
ATOM 795 O O . MET A 1 105 ? 6.361 3.814 5.727 1.00 98.12 105 MET A O 1
ATOM 799 N N . GLY A 1 106 ? 6.044 3.441 3.531 1.00 97.50 106 GLY A N 1
ATOM 800 C CA . GLY A 1 106 ? 4.593 3.298 3.624 1.00 97.50 106 GLY A CA 1
ATOM 801 C C . GLY A 1 106 ? 4.175 2.154 4.552 1.00 97.50 106 GLY A C 1
ATOM 802 O O . GLY A 1 106 ? 3.272 2.332 5.369 1.00 97.50 106 GLY A O 1
ATOM 803 N N . LEU A 1 107 ? 4.870 1.013 4.485 1.00 97.25 107 LEU A N 1
ATOM 804 C CA . LEU A 1 107 ? 4.617 -0.140 5.350 1.00 97.25 107 LEU A CA 1
ATOM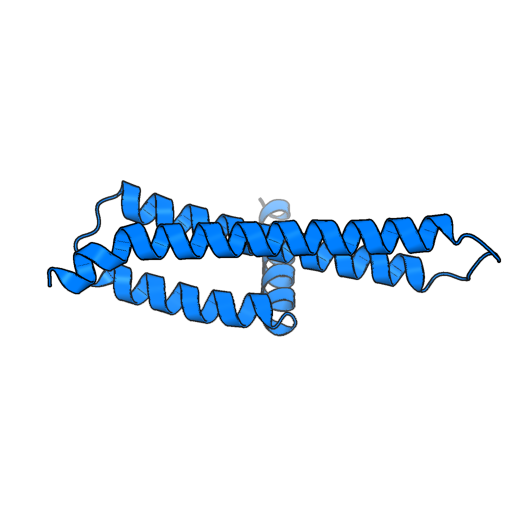 805 C C . LEU A 1 107 ? 4.864 0.215 6.816 1.00 97.25 107 LEU A C 1
ATOM 807 O O . LEU A 1 107 ? 4.018 -0.050 7.669 1.00 97.25 107 LEU A O 1
ATOM 811 N N . ALA A 1 108 ? 6.008 0.840 7.105 1.00 98.00 108 ALA A N 1
ATOM 812 C CA . ALA A 1 108 ? 6.358 1.263 8.454 1.00 98.00 108 ALA A CA 1
ATOM 813 C C . ALA A 1 108 ? 5.315 2.237 9.017 1.00 98.00 108 ALA A C 1
ATOM 815 O O . ALA A 1 108 ? 4.838 2.042 10.133 1.00 98.00 108 ALA A O 1
ATOM 816 N N . THR A 1 109 ? 4.903 3.242 8.237 1.00 98.00 109 THR A N 1
ATOM 817 C CA . THR A 1 109 ? 3.862 4.190 8.651 1.00 98.00 109 THR A CA 1
ATOM 818 C C . THR A 1 109 ? 2.537 3.485 8.926 1.00 98.00 109 THR A C 1
ATOM 820 O O . THR A 1 109 ? 1.958 3.705 9.986 1.00 98.00 109 THR A O 1
ATOM 823 N N . ALA A 1 110 ? 2.080 2.600 8.035 1.00 97.81 110 ALA A N 1
ATOM 824 C CA . ALA A 1 110 ? 0.828 1.870 8.222 1.00 97.81 110 ALA A CA 1
ATOM 825 C C . ALA A 1 110 ? 0.846 1.002 9.490 1.00 97.81 110 ALA A C 1
ATOM 827 O O . ALA A 1 110 ? -0.086 1.063 10.293 1.00 97.81 110 ALA A O 1
ATOM 828 N N . VAL A 1 111 ? 1.931 0.256 9.717 1.00 97.75 111 VAL A N 1
ATOM 829 C CA . VAL A 1 111 ? 2.095 -0.576 10.917 1.00 97.75 111 VAL A CA 1
ATOM 830 C C . VAL A 1 111 ? 2.120 0.279 12.183 1.00 97.75 111 VAL A C 1
ATOM 832 O O . VAL A 1 111 ? 1.398 -0.024 13.130 1.00 97.75 111 VAL A O 1
ATOM 835 N N . ILE A 1 112 ? 2.899 1.366 12.205 1.00 98.44 112 ILE A N 1
ATOM 836 C CA . ILE A 1 112 ? 2.981 2.264 13.366 1.00 98.44 112 ILE A CA 1
ATOM 837 C C . ILE A 1 112 ? 1.606 2.863 13.675 1.00 98.44 112 ILE A C 1
ATOM 839 O O . ILE A 1 112 ? 1.180 2.831 14.827 1.00 98.44 112 ILE A O 1
ATOM 843 N N . THR A 1 113 ? 0.877 3.354 12.668 1.00 98.31 113 THR A N 1
ATOM 844 C CA . THR A 1 113 ? -0.479 3.891 12.853 1.00 98.31 113 THR A CA 1
ATOM 845 C C . THR A 1 113 ? -1.418 2.850 13.464 1.00 98.31 113 THR A C 1
ATOM 847 O O . THR A 1 113 ? -2.109 3.150 14.438 1.00 98.31 113 THR A O 1
ATOM 850 N N . MET A 1 114 ? -1.415 1.615 12.954 1.00 97.50 114 MET A N 1
ATOM 851 C CA . MET A 1 114 ? -2.260 0.538 13.483 1.00 97.50 114 MET A CA 1
ATOM 852 C C . MET A 1 114 ? -1.884 0.165 14.922 1.00 97.50 114 MET A C 1
ATOM 854 O O . MET A 1 114 ? -2.773 -0.026 15.750 1.00 97.50 114 MET A O 1
ATOM 858 N N . VAL A 1 115 ? -0.590 0.112 15.252 1.00 97.19 115 VAL A N 1
ATOM 859 C CA . VAL A 1 115 ? -0.110 -0.167 16.616 1.00 97.19 115 VAL A CA 1
ATOM 860 C C . VAL A 1 115 ? -0.500 0.946 17.588 1.00 97.19 115 VAL A C 1
ATOM 86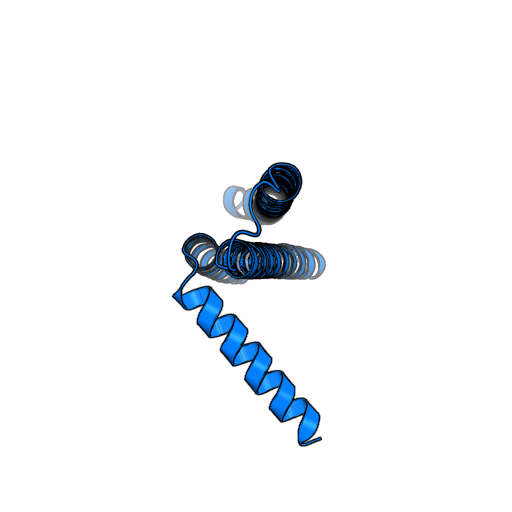2 O O . VAL A 1 115 ? -0.948 0.646 18.691 1.00 97.19 115 VAL A O 1
ATOM 865 N N . LEU A 1 116 ? -0.380 2.216 17.195 1.00 97.56 116 LEU A N 1
ATOM 866 C CA . LEU A 1 116 ? -0.741 3.351 18.052 1.00 97.56 116 LEU A CA 1
ATOM 867 C C . LEU A 1 116 ? -2.239 3.393 18.375 1.00 97.56 116 LEU A C 1
ATOM 869 O O . LEU A 1 116 ? -2.610 3.764 19.484 1.00 97.56 116 LEU A O 1
ATOM 873 N N . ILE A 1 117 ? -3.088 2.993 17.427 1.00 97.25 117 ILE A N 1
ATOM 874 C CA . ILE A 1 117 ? -4.545 2.980 17.604 1.00 97.25 117 ILE A CA 1
ATOM 875 C C . ILE A 1 117 ? -4.997 1.739 18.385 1.00 97.25 117 ILE A C 1
ATOM 877 O O . ILE A 1 117 ? -5.759 1.832 19.347 1.00 97.25 117 ILE A O 1
ATOM 881 N N . LEU A 1 118 ? -4.541 0.554 17.973 1.00 96.12 118 LEU A N 1
ATOM 882 C CA . LEU A 1 118 ? -5.045 -0.714 18.505 1.00 96.12 118 LEU A CA 1
ATOM 883 C C . LEU A 1 118 ? -4.317 -1.140 19.776 1.00 96.12 118 LEU A C 1
ATOM 885 O O . LEU A 1 118 ? -4.942 -1.717 20.660 1.00 96.12 118 LEU A O 1
ATOM 889 N N . GLY A 1 119 ? -3.020 -0.848 19.889 1.00 95.12 119 GLY A N 1
ATOM 890 C CA . GLY A 1 119 ? -2.169 -1.269 21.003 1.00 95.12 119 GLY A CA 1
ATOM 891 C C . GLY A 1 119 ? -2.740 -0.894 22.372 1.00 95.12 119 GLY A C 1
ATOM 892 O O . GLY A 1 119 ? -2.987 -1.796 23.172 1.00 95.12 119 GLY A O 1
ATOM 893 N N . PRO A 1 120 ? -3.039 0.391 22.645 1.00 94.38 120 PRO A N 1
ATOM 894 C CA . PRO A 1 120 ? -3.619 0.800 23.923 1.00 94.38 120 PRO A CA 1
ATOM 895 C C . PRO A 1 120 ? -4.948 0.098 24.222 1.00 94.38 120 PRO A C 1
ATOM 897 O O . PRO A 1 120 ? -5.158 -0.390 25.327 1.00 94.38 120 PRO A O 1
ATOM 900 N N . LYS A 1 121 ? -5.829 -0.030 23.226 1.00 92.94 121 LYS A N 1
ATOM 901 C CA . LYS A 1 121 ? -7.162 -0.629 23.402 1.00 92.94 121 LYS A CA 1
ATOM 902 C C . LYS A 1 121 ? -7.129 -2.145 23.580 1.00 92.94 121 LYS A C 1
ATOM 904 O O . LYS A 1 121 ? -8.056 -2.704 24.156 1.00 92.94 121 LYS A O 1
ATOM 909 N N . LEU A 1 122 ? -6.091 -2.806 23.075 1.00 92.56 122 LEU A N 1
ATOM 910 C CA . LEU A 1 122 ? -5.851 -4.230 23.297 1.00 92.56 122 LEU A CA 1
ATOM 911 C C . LEU A 1 122 ? -5.244 -4.502 24.675 1.00 92.56 122 LEU A C 1
ATOM 913 O O . LEU A 1 122 ? -5.538 -5.540 25.251 1.00 92.56 122 LEU A O 1
ATOM 917 N N . LEU A 1 123 ? -4.422 -3.587 25.197 1.00 91.38 123 LEU A N 1
ATOM 918 C CA . LEU A 1 123 ? -3.790 -3.716 26.516 1.00 91.38 123 LEU A CA 1
ATOM 919 C C . LEU A 1 123 ? -4.696 -3.279 27.674 1.00 91.38 123 LEU A C 1
ATOM 921 O O . LEU A 1 123 ? -4.487 -3.709 28.803 1.00 91.38 123 LEU A O 1
ATOM 925 N N . MET A 1 124 ? -5.655 -2.390 27.408 1.00 80.25 124 MET A N 1
ATOM 926 C CA . MET A 1 124 ? -6.604 -1.862 28.399 1.00 80.25 124 MET A CA 1
ATOM 927 C C . MET A 1 124 ? -7.952 -2.604 28.413 1.00 80.25 124 MET A C 1
ATOM 929 O O . MET A 1 124 ? -8.846 -2.221 29.167 1.00 80.25 124 MET A O 1
ATOM 933 N N . LYS A 1 125 ? -8.106 -3.626 27.565 1.00 55.75 125 LYS A N 1
ATOM 934 C CA . LYS A 1 125 ? -9.178 -4.623 27.654 1.00 55.75 125 LYS A CA 1
ATOM 935 C C . LYS A 1 125 ? -8.833 -5.675 28.698 1.00 55.75 125 LYS A C 1
ATOM 937 O O . LYS A 1 125 ? -9.786 -6.134 29.363 1.00 55.75 125 LYS A O 1
#

Sequence (125 aa):
MVRILKSLGFALEGLLHAIKRERNLQLFTVGYVAVLLIAAMLPLELWEWIAILVSGGAFMAVELFNTALERLTDAVDALPKEAGNTKLHLSMKAAKDVSAAAALMGLATAVITMVLILGPKLLMK

pLDDT: mean 91.05, std 9.26, range [50.88, 98.44]